Protein AF-A0A2M8IVV4-F1 (afdb_monomer)

Organism: NCBI:txid2029104

Sequence (63 aa):
RDPALAAAWFRPLQEMERQGGCVRLAAPTRFVAEYITTHLTPRLVAAYGRFDPAVRRVLVEAV

Secondary structure (DSSP, 8-state):
--HHHHHHHHTT-EEEEEETTEEEEEESSHHHHHHHHHHTHHHHHHHHHHH-TT--EEEEEE-

Solvent-accessible surface area (backbone atoms only — not comparable to full-atom values): 3551 Å² total; per-residue (Å²): 132,69,63,66,63,53,46,66,70,50,66,67,44,42,80,74,47,75,56,97,31,33,35,38,30,35,19,80,36,60,68,57,15,52,51,37,60,75,76,39,40,72,57,50,30,55,56,48,31,75,82,36,76,64,37,75,42,68,46,58,40,55,103

Radius of gyration: 11.04 Å; Cα contacts (8 Å, |Δi|>4): 86; chains: 1; bounding box: 24×29×22 Å

Nearest PDB structures (foldseek):
  4tps-assembly1_B  TM=8.550E-01  e=7.138E-03  Bacillus subtilis subsp. subtilis str. 168
  8a3v-assembly1_C  TM=8.501E-01  e=5.246E-02  Vibrio cholerae
  2wp0-assembly1_C-2  TM=8.059E-01  e=1.044E-01  Helicobacter pylori
  2wp0-assembly1_D-2  TM=8.257E-01  e=1.197E-01  Helicobacter pylori
  7ykm-assembly1_A  TM=6.730E-01  e=5.246E-02  Deinococcus radiodurans

Mean predicted aligned error: 3.77 Å

Foldseek 3Di:
DDVVVVCVLCVQWDFDDDDQLETEIEHQDPVSQVCCVPPPFVVVQVVVCVVPVSNPYYHYDYD

InterPro domains:
  IPR024633 DnaA N-terminal domain [PF11638] (8-44)
  IPR038454 DnaA, N-terminal domain superfamily [G3DSA:3.30.300.180] (2-62)

pLDDT: mean 89.61, std 7.04, range [56.59, 95.44]

Structure (mmCIF, N/CA/C/O backbone):
data_AF-A0A2M8IVV4-F1
#
_entry.id   AF-A0A2M8IVV4-F1
#
loop_
_atom_site.group_PDB
_atom_site.id
_atom_site.type_symbol
_atom_site.label_atom_id
_atom_site.label_alt_id
_atom_site.label_comp_id
_atom_site.label_asym_id
_atom_site.label_entity_id
_atom_site.label_seq_id
_atom_site.pdbx_PDB_ins_code
_atom_site.Cartn_x
_atom_site.Cartn_y
_atom_site.Cartn_z
_atom_site.occupancy
_atom_site.B_iso_or_equiv
_atom_site.auth_seq_id
_atom_site.auth_comp_id
_atom_site.auth_asym_id
_atom_site.auth_atom_id
_atom_site.pdbx_PDB_model_num
ATOM 1 N N . ARG A 1 1 ? 5.332 -17.276 -2.136 1.00 56.59 1 ARG A N 1
ATOM 2 C CA . ARG A 1 1 ? 5.310 -15.863 -2.600 1.00 56.59 1 ARG A CA 1
ATOM 3 C C . ARG A 1 1 ? 6.434 -15.144 -1.880 1.00 56.59 1 ARG A C 1
ATOM 5 O O . ARG A 1 1 ? 6.500 -15.304 -0.672 1.00 56.59 1 ARG A O 1
ATOM 12 N N . ASP A 1 2 ? 7.317 -14.465 -2.609 1.00 72.25 2 ASP A N 1
ATOM 13 C CA . ASP A 1 2 ? 8.598 -13.974 -2.090 1.00 72.25 2 ASP A CA 1
ATOM 14 C C . ASP A 1 2 ? 8.409 -12.850 -1.042 1.00 72.25 2 ASP A C 1
ATOM 16 O O . ASP A 1 2 ? 7.939 -11.760 -1.392 1.00 72.25 2 ASP A O 1
ATOM 20 N N . PRO A 1 3 ? 8.696 -13.108 0.248 1.00 71.31 3 PRO A N 1
ATOM 21 C CA . PRO A 1 3 ? 8.546 -12.114 1.304 1.00 71.31 3 PRO A CA 1
ATOM 22 C C . PRO A 1 3 ? 9.596 -11.001 1.207 1.00 71.31 3 PRO A C 1
ATOM 24 O O . PRO A 1 3 ? 9.319 -9.882 1.638 1.00 71.31 3 PRO A O 1
ATOM 27 N N . ALA A 1 4 ? 10.761 -11.268 0.608 1.00 75.00 4 ALA A N 1
ATOM 28 C CA . ALA A 1 4 ? 11.819 -10.278 0.450 1.00 75.00 4 ALA A CA 1
ATOM 29 C C . ALA A 1 4 ? 11.417 -9.218 -0.579 1.00 75.00 4 ALA A C 1
ATOM 31 O O . ALA A 1 4 ? 11.582 -8.024 -0.329 1.00 75.00 4 ALA A O 1
ATOM 32 N N . LEU A 1 5 ? 10.788 -9.637 -1.683 1.00 77.00 5 LEU A N 1
ATOM 33 C CA . LEU A 1 5 ? 10.251 -8.702 -2.672 1.00 77.00 5 LEU A CA 1
ATOM 34 C C . LEU A 1 5 ? 9.154 -7.818 -2.064 1.00 77.00 5 LEU A C 1
ATOM 36 O O . LEU A 1 5 ? 9.159 -6.608 -2.257 1.00 77.00 5 LEU A O 1
ATOM 40 N N . ALA A 1 6 ? 8.228 -8.399 -1.297 1.00 75.50 6 ALA A N 1
ATOM 41 C CA . ALA A 1 6 ? 7.190 -7.626 -0.615 1.00 75.50 6 ALA A CA 1
ATOM 42 C C . ALA A 1 6 ? 7.795 -6.600 0.360 1.00 75.50 6 ALA A C 1
ATOM 44 O O . ALA A 1 6 ? 7.423 -5.429 0.328 1.00 75.50 6 ALA A O 1
ATOM 45 N N . ALA A 1 7 ? 8.766 -7.016 1.176 1.00 77.81 7 ALA A N 1
ATOM 46 C CA . ALA A 1 7 ? 9.462 -6.121 2.092 1.00 77.81 7 ALA A CA 1
ATOM 47 C C . ALA A 1 7 ? 10.183 -4.983 1.353 1.00 77.81 7 ALA A C 1
ATOM 49 O O . ALA A 1 7 ? 10.136 -3.853 1.820 1.00 77.81 7 ALA A O 1
ATOM 50 N N . ALA A 1 8 ? 10.785 -5.239 0.188 1.00 84.75 8 ALA A N 1
ATOM 51 C CA . ALA A 1 8 ? 11.469 -4.209 -0.594 1.00 84.75 8 ALA A CA 1
ATOM 52 C C . ALA A 1 8 ? 10.533 -3.078 -1.061 1.00 84.75 8 ALA A C 1
ATOM 54 O O . ALA A 1 8 ? 10.933 -1.918 -1.047 1.00 84.75 8 ALA A O 1
ATOM 55 N N . TRP A 1 9 ? 9.284 -3.395 -1.421 1.00 86.25 9 TRP A N 1
ATOM 56 C CA . TRP A 1 9 ? 8.298 -2.395 -1.858 1.00 86.25 9 TRP A CA 1
ATOM 57 C C . TRP A 1 9 ? 7.583 -1.690 -0.703 1.00 86.25 9 TRP A C 1
ATOM 59 O O . TRP A 1 9 ? 7.180 -0.541 -0.857 1.00 86.25 9 TRP A O 1
ATOM 69 N N . PHE A 1 10 ? 7.420 -2.352 0.447 1.00 83.56 10 PHE A N 1
ATOM 70 C CA . PHE A 1 10 ? 6.702 -1.784 1.595 1.00 83.56 10 PHE A CA 1
ATOM 71 C C . PHE A 1 10 ? 7.606 -1.067 2.599 1.00 83.56 10 PHE A C 1
ATOM 73 O O . PHE A 1 10 ? 7.170 -0.107 3.220 1.00 83.56 10 PHE A O 1
ATOM 80 N N . ARG A 1 11 ? 8.867 -1.488 2.746 1.00 86.75 11 ARG A N 1
ATOM 81 C CA . ARG A 1 11 ? 9.839 -0.868 3.661 1.00 86.75 11 ARG A CA 1
ATOM 82 C C . ARG A 1 11 ? 10.068 0.633 3.437 1.00 86.75 11 ARG A C 1
ATOM 84 O O . ARG A 1 11 ? 10.254 1.314 4.440 1.00 86.75 11 ARG A O 1
ATOM 91 N N . PRO A 1 12 ? 10.097 1.167 2.201 1.00 88.31 12 PRO A N 1
ATOM 92 C CA . PRO A 1 12 ? 10.281 2.600 2.006 1.00 88.31 12 PRO A CA 1
ATOM 93 C C . PRO A 1 12 ? 8.987 3.410 2.183 1.00 88.31 12 PRO A C 1
ATOM 95 O O . PRO A 1 12 ? 9.031 4.625 2.030 1.00 88.31 12 PRO A O 1
ATOM 98 N N . LEU A 1 13 ? 7.844 2.768 2.456 1.00 90.19 13 LEU A N 1
ATOM 99 C CA . LEU A 1 13 ? 6.592 3.476 2.698 1.00 90.19 13 LEU A CA 1
ATOM 100 C C . LEU A 1 13 ? 6.529 3.975 4.133 1.00 90.19 13 LEU A C 1
ATOM 102 O O . LEU A 1 13 ? 6.812 3.230 5.071 1.00 90.19 13 LEU A O 1
ATOM 106 N N . GLN A 1 14 ? 6.076 5.210 4.300 1.00 92.88 14 GLN A N 1
ATOM 107 C CA . GLN A 1 14 ? 5.830 5.787 5.611 1.00 92.88 14 GLN A CA 1
ATOM 108 C C . GLN A 1 14 ? 4.329 5.966 5.827 1.00 92.88 14 GLN A C 1
ATOM 110 O O . GLN A 1 14 ? 3.648 6.588 5.017 1.00 92.88 14 GLN A O 1
ATOM 115 N N . GLU A 1 15 ? 3.798 5.426 6.923 1.00 93.31 15 GLU A N 1
ATOM 116 C CA . GLU A 1 15 ? 2.412 5.685 7.314 1.00 93.31 15 GLU A CA 1
ATOM 117 C C . GLU A 1 15 ? 2.273 7.141 7.766 1.00 93.31 15 GLU A C 1
ATOM 119 O O . GLU A 1 15 ? 2.960 7.583 8.686 1.00 93.31 15 GLU A O 1
ATOM 124 N N . MET A 1 16 ? 1.412 7.893 7.081 1.00 93.31 16 MET A N 1
ATOM 125 C CA . MET A 1 16 ? 1.148 9.300 7.385 1.00 93.31 16 MET A CA 1
ATOM 126 C C . MET A 1 16 ? -0.075 9.460 8.278 1.00 93.31 16 MET A C 1
ATOM 128 O O . MET A 1 16 ? -0.076 10.257 9.210 1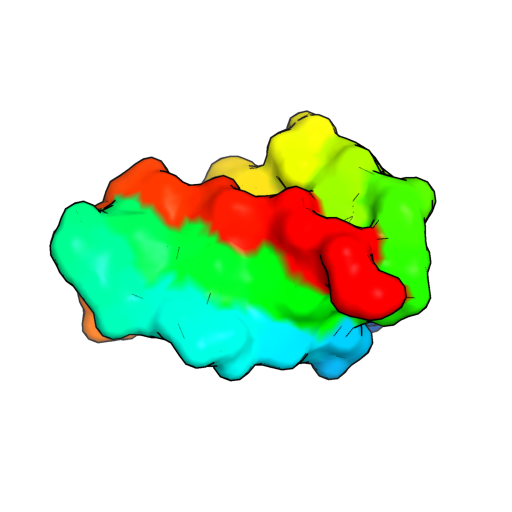.00 93.31 16 M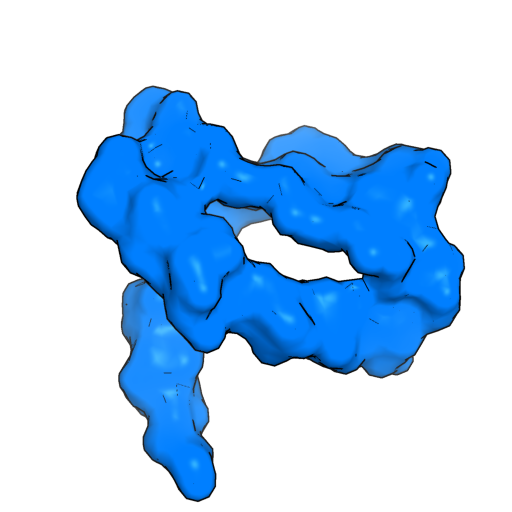ET A O 1
ATOM 132 N N . GLU A 1 17 ? -1.136 8.720 7.969 1.00 91.62 17 GLU A N 1
ATOM 133 C CA . GLU A 1 17 ? -2.399 8.801 8.687 1.00 91.62 17 GLU A CA 1
ATOM 134 C C . GLU A 1 17 ? -3.115 7.460 8.635 1.00 91.62 17 GLU A C 1
ATOM 136 O O . GLU A 1 17 ? -3.100 6.759 7.621 1.00 91.62 17 GLU A O 1
ATOM 141 N N . ARG A 1 18 ? -3.815 7.148 9.722 1.00 90.69 18 ARG A N 1
ATOM 142 C CA . ARG A 1 18 ? -4.770 6.055 9.778 1.00 90.69 18 ARG A CA 1
ATOM 143 C C . ARG A 1 18 ? -6.022 6.507 10.514 1.00 90.69 18 ARG A C 1
ATOM 145 O O . ARG A 1 18 ? -6.016 6.656 11.733 1.00 90.69 18 ARG A O 1
ATOM 152 N N . GLN A 1 19 ? -7.100 6.725 9.767 1.00 89.50 19 GLN A N 1
ATOM 153 C CA . GLN A 1 19 ? -8.375 7.182 10.314 1.00 89.50 19 GLN A CA 1
ATOM 154 C C . GLN A 1 19 ? -9.547 6.718 9.441 1.00 89.50 19 GLN A C 1
ATOM 156 O O . GLN A 1 19 ? -9.421 6.574 8.227 1.00 89.50 19 GLN A O 1
ATOM 161 N N . GLY A 1 20 ? -10.707 6.462 10.057 1.00 86.94 20 GLY A N 1
ATOM 162 C CA . GLY A 1 20 ? -11.956 6.213 9.325 1.00 86.94 20 GLY A CA 1
ATOM 163 C C . GLY A 1 20 ? -11.928 4.977 8.418 1.00 86.94 20 GLY 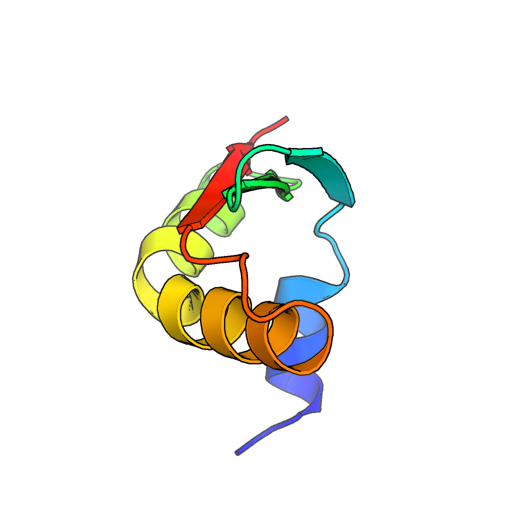A C 1
ATOM 164 O O . GLY A 1 20 ? -12.590 4.958 7.385 1.00 86.94 20 GLY A O 1
ATOM 165 N N . GLY A 1 21 ? -11.125 3.963 8.759 1.00 91.81 21 GLY A N 1
ATOM 166 C CA . GLY A 1 21 ? -10.948 2.773 7.922 1.00 91.81 21 GLY A CA 1
ATOM 167 C C . GLY A 1 21 ? -10.103 3.005 6.663 1.00 91.81 21 GLY A C 1
ATOM 168 O O . GLY A 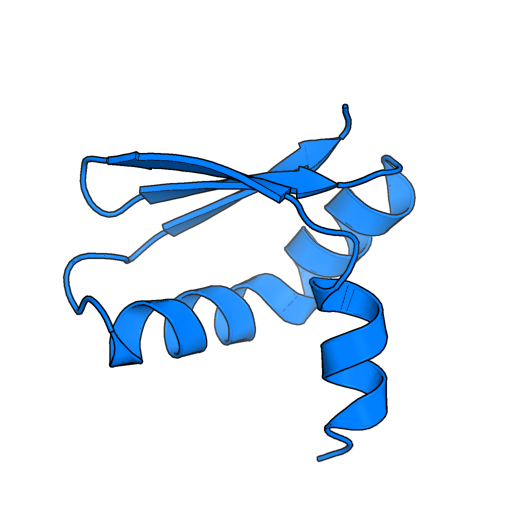1 21 ? -10.103 2.169 5.752 1.00 91.81 21 GLY A O 1
ATOM 169 N N . CYS A 1 22 ? -9.380 4.124 6.606 1.00 93.50 22 CYS A N 1
ATOM 170 C CA . CYS A 1 22 ? -8.438 4.460 5.552 1.00 93.50 22 CYS A CA 1
ATOM 171 C C . CYS A 1 22 ? -7.031 4.643 6.128 1.00 93.50 22 CYS A C 1
ATOM 173 O O . CYS A 1 22 ? -6.857 5.227 7.198 1.00 93.50 22 CYS A O 1
ATOM 175 N N . VAL A 1 23 ? -6.029 4.160 5.399 1.00 94.81 23 VAL A N 1
ATOM 176 C CA . VAL A 1 23 ? -4.613 4.411 5.686 1.00 94.81 23 VAL A CA 1
ATOM 177 C C . VAL A 1 23 ? -4.012 5.219 4.547 1.00 94.81 23 VAL A C 1
ATOM 179 O O . VAL A 1 23 ? -4.218 4.868 3.386 1.00 94.81 23 VAL A O 1
ATOM 182 N N . ARG A 1 24 ? -3.265 6.275 4.868 1.00 94.81 24 ARG A N 1
ATOM 183 C CA . ARG A 1 24 ? -2.465 7.052 3.916 1.00 94.81 24 ARG A CA 1
ATOM 184 C C . ARG A 1 24 ? -0.989 6.725 4.097 1.00 94.81 24 ARG A C 1
ATOM 186 O O . ARG A 1 24 ? -0.459 6.825 5.204 1.00 94.81 24 ARG A O 1
ATOM 193 N N . LEU A 1 25 ? -0.344 6.333 3.005 1.00 95.44 25 LEU A N 1
ATOM 194 C CA . LEU A 1 25 ? 1.070 5.991 2.938 1.00 95.44 25 LEU A CA 1
ATOM 195 C C . LEU A 1 25 ? 1.801 6.973 2.024 1.00 95.44 25 LEU A C 1
ATOM 197 O O . LEU A 1 25 ? 1.374 7.203 0.895 1.00 95.44 25 LEU A O 1
ATOM 201 N N . ALA A 1 26 ? 2.931 7.483 2.490 1.00 95.44 26 ALA A N 1
ATOM 202 C CA . ALA A 1 26 ? 3.895 8.216 1.690 1.00 95.44 26 ALA A CA 1
ATOM 203 C C . ALA A 1 26 ? 4.846 7.240 0.994 1.00 95.44 26 ALA A C 1
ATOM 205 O O . ALA A 1 26 ? 5.477 6.405 1.646 1.00 95.44 26 ALA A O 1
ATOM 206 N N . ALA A 1 27 ? 4.966 7.361 -0.321 1.00 94.94 27 ALA A N 1
ATOM 207 C CA . ALA A 1 27 ? 5.962 6.686 -1.134 1.00 94.94 27 ALA A CA 1
ATOM 208 C C . ALA A 1 27 ? 7.109 7.646 -1.488 1.00 94.94 27 ALA A C 1
ATOM 210 O O . ALA A 1 27 ? 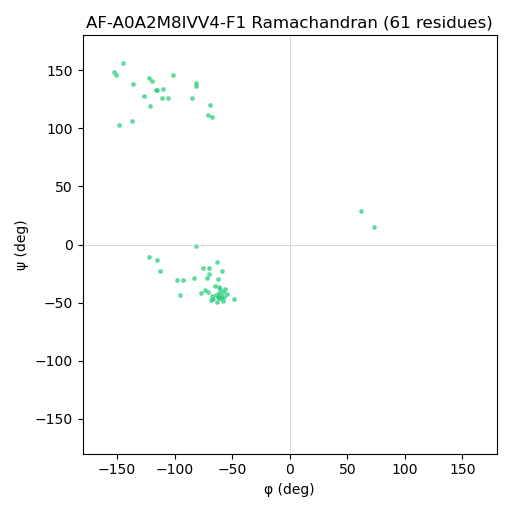6.863 8.823 -1.743 1.00 94.94 27 ALA A O 1
ATOM 211 N N . PRO A 1 28 ? 8.354 7.148 -1.593 1.00 93.06 28 PRO A N 1
ATOM 212 C CA . PRO A 1 28 ? 9.523 7.989 -1.866 1.00 93.06 28 PRO A CA 1
ATOM 213 C C . PRO A 1 28 ? 9.554 8.552 -3.292 1.00 93.06 28 PRO A C 1
ATOM 215 O O . PRO A 1 28 ? 10.293 9.488 -3.570 1.00 93.06 28 PRO A O 1
ATOM 218 N N . THR A 1 29 ? 8.827 7.938 -4.232 1.00 94.56 29 THR A N 1
ATOM 219 C CA . THR A 1 29 ? 8.734 8.404 -5.618 1.00 94.56 29 THR A CA 1
ATOM 220 C C . THR A 1 29 ? 7.339 8.151 -6.173 1.00 94.56 29 THR A C 1
ATOM 222 O O . THR A 1 29 ? 6.641 7.217 -5.762 1.00 94.56 29 THR A O 1
ATOM 225 N N . ARG A 1 30 ? 6.959 8.936 -7.186 1.00 93.69 30 ARG A N 1
ATOM 226 C CA . ARG A 1 30 ? 5.705 8.747 -7.927 1.00 93.69 30 ARG A CA 1
ATOM 227 C C . ARG A 1 30 ? 5.592 7.363 -8.561 1.00 93.69 30 ARG A C 1
ATOM 229 O O . ARG A 1 30 ? 4.535 6.748 -8.482 1.00 93.69 30 ARG A O 1
ATOM 236 N N . PHE A 1 31 ? 6.685 6.848 -9.120 1.00 93.25 31 PHE A N 1
ATOM 237 C CA . PHE A 1 31 ? 6.710 5.506 -9.702 1.00 93.25 31 PHE A CA 1
ATOM 238 C C . PHE A 1 31 ? 6.375 4.429 -8.663 1.00 93.25 31 PHE A C 1
ATOM 240 O O . PHE A 1 31 ? 5.570 3.540 -8.927 1.00 93.25 31 PHE A O 1
ATOM 247 N N . VAL A 1 32 ? 6.947 4.530 -7.458 1.00 92.25 32 VAL A N 1
ATOM 248 C CA . VAL A 1 32 ? 6.651 3.599 -6.360 1.00 92.25 32 VAL A CA 1
ATOM 249 C C . VAL A 1 32 ? 5.182 3.714 -5.941 1.00 92.25 32 VAL A C 1
ATOM 251 O O . VAL A 1 32 ? 4.517 2.688 -5.799 1.00 92.25 32 VAL A O 1
ATOM 254 N N . ALA A 1 33 ? 4.653 4.937 -5.818 1.00 94.19 33 ALA A N 1
ATOM 255 C CA . ALA A 1 33 ? 3.244 5.166 -5.496 1.00 94.19 33 ALA A CA 1
ATOM 256 C C . ALA A 1 33 ? 2.300 4.520 -6.526 1.00 94.19 33 ALA A C 1
ATOM 258 O O . ALA A 1 33 ? 1.387 3.782 -6.151 1.00 94.19 33 ALA A O 1
ATOM 259 N N . GLU A 1 34 ? 2.545 4.738 -7.821 1.00 94.44 34 GLU A N 1
ATOM 260 C CA . GLU A 1 34 ? 1.726 4.206 -8.916 1.00 94.44 34 GLU A CA 1
ATOM 261 C C . GLU A 1 34 ? 1.832 2.679 -9.012 1.00 94.44 34 GLU A C 1
ATOM 263 O O . GLU A 1 34 ? 0.811 1.992 -9.118 1.00 94.44 34 GLU A O 1
ATOM 268 N N . TYR A 1 35 ? 3.043 2.126 -8.903 1.00 93.19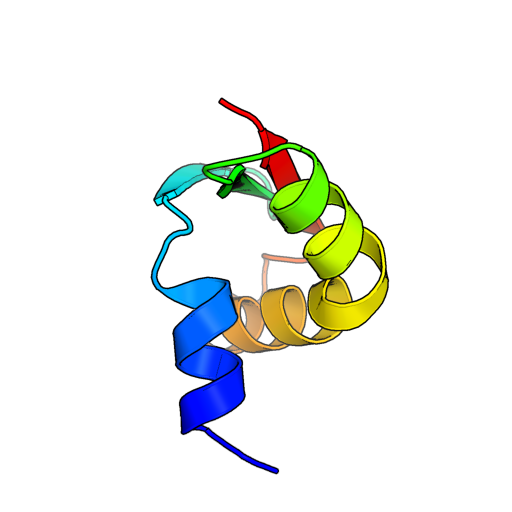 35 TYR A N 1
ATOM 269 C CA . TYR A 1 35 ? 3.265 0.681 -8.942 1.00 93.19 35 TYR A CA 1
ATOM 270 C C . TYR A 1 35 ? 2.542 -0.030 -7.794 1.00 93.19 35 TYR A C 1
ATOM 272 O O . TYR A 1 35 ? 1.848 -1.029 -8.002 1.00 93.19 35 TYR A O 1
ATOM 280 N N . ILE A 1 36 ? 2.656 0.499 -6.574 1.00 92.50 36 ILE A N 1
ATOM 281 C CA . ILE A 1 36 ? 1.992 -0.074 -5.403 1.00 92.50 36 ILE A CA 1
ATOM 282 C C . ILE A 1 36 ? 0.480 0.062 -5.529 1.00 92.50 36 ILE A C 1
ATOM 284 O O . ILE A 1 36 ? -0.228 -0.929 -5.335 1.00 92.50 36 ILE A O 1
ATOM 288 N N . THR A 1 37 ? -0.002 1.247 -5.905 1.00 92.62 37 THR A N 1
ATOM 289 C CA . THR A 1 37 ? -1.431 1.507 -6.113 1.00 92.62 37 THR A CA 1
ATOM 290 C C . THR A 1 37 ? -2.032 0.514 -7.111 1.00 92.62 37 THR A C 1
ATOM 292 O O . THR A 1 37 ? -3.092 -0.062 -6.856 1.00 92.62 37 THR A O 1
ATOM 295 N N . THR A 1 38 ? -1.314 0.242 -8.201 1.00 93.25 38 THR A N 1
ATOM 296 C CA . THR A 1 38 ? -1.774 -0.625 -9.295 1.00 93.25 38 THR A CA 1
ATOM 297 C C . THR A 1 38 ? -1.677 -2.114 -8.957 1.00 93.25 38 THR A C 1
ATOM 299 O O . THR A 1 38 ? -2.589 -2.880 -9.263 1.00 93.25 38 THR A O 1
ATOM 302 N N . HIS A 1 39 ? -0.588 -2.557 -8.319 1.00 91.62 39 HIS A N 1
ATOM 303 C CA . HIS A 1 39 ? -0.277 -3.989 -8.201 1.00 91.62 39 HIS A CA 1
ATOM 304 C C . HIS A 1 39 ? -0.351 -4.550 -6.776 1.00 91.62 39 HIS A C 1
ATOM 306 O O . HIS A 1 39 ? -0.497 -5.763 -6.591 1.00 91.62 39 HIS A O 1
ATOM 312 N N . LEU A 1 40 ? -0.212 -3.705 -5.753 1.00 91.25 40 LEU A N 1
ATOM 313 C CA . LEU A 1 40 ? 0.023 -4.135 -4.372 1.00 91.25 40 LEU A CA 1
ATOM 314 C C . LEU A 1 40 ? -1.039 -3.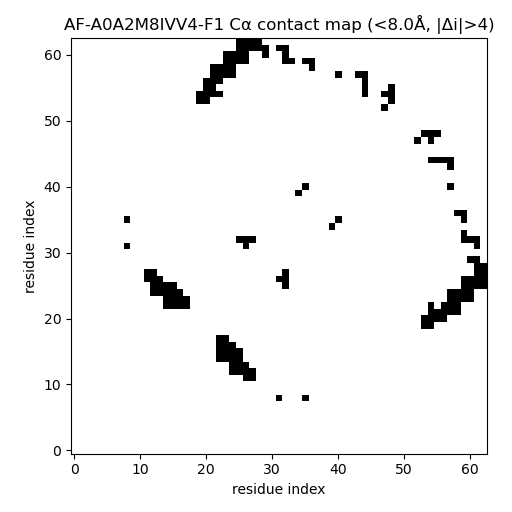647 -3.375 1.00 91.25 40 LEU A C 1
ATOM 316 O O . LEU A 1 40 ? -1.100 -4.201 -2.276 1.00 91.25 40 LEU A O 1
ATOM 320 N N . THR A 1 41 ? -1.936 -2.733 -3.756 1.00 91.50 41 THR A N 1
ATOM 321 C CA . THR A 1 41 ? -3.051 -2.257 -2.910 1.00 91.50 41 THR A CA 1
ATOM 322 C C . THR A 1 41 ? -3.860 -3.377 -2.250 1.00 91.50 41 THR A C 1
ATOM 324 O O . THR A 1 41 ? -4.042 -3.323 -1.032 1.00 91.50 41 THR A O 1
ATOM 327 N N . PRO A 1 42 ? -4.288 -4.451 -2.953 1.00 91.12 42 PRO A N 1
ATOM 328 C CA . PRO A 1 42 ? -5.056 -5.520 -2.308 1.00 91.12 42 PRO A CA 1
ATOM 329 C C . PRO A 1 42 ? -4.266 -6.235 -1.204 1.00 91.12 42 PRO A C 1
ATOM 331 O O . PRO A 1 42 ? -4.835 -6.715 -0.226 1.00 91.12 42 PRO A O 1
ATOM 334 N N . ARG A 1 43 ? -2.934 -6.299 -1.343 1.00 90.38 43 ARG A N 1
ATOM 335 C CA . ARG A 1 43 ? -2.049 -6.898 -0.335 1.00 90.38 43 ARG A CA 1
ATOM 336 C C . ARG A 1 43 ? -1.904 -5.993 0.881 1.00 90.38 43 ARG A C 1
ATOM 338 O O . ARG A 1 43 ? -1.895 -6.515 1.989 1.00 90.38 43 ARG A O 1
ATOM 345 N N . LEU A 1 44 ? -1.820 -4.678 0.674 1.00 90.94 44 LEU A N 1
ATOM 346 C CA . LEU A 1 44 ? -1.777 -3.696 1.757 1.00 90.94 44 LEU A CA 1
ATOM 347 C C . LEU A 1 44 ? -3.069 -3.721 2.571 1.00 90.94 44 LEU A C 1
ATOM 349 O O . LEU A 1 44 ? -3.009 -3.886 3.784 1.00 90.94 44 LEU A O 1
ATOM 353 N N . VAL A 1 45 ? -4.232 -3.671 1.914 1.00 92.88 45 VAL A N 1
ATOM 354 C CA . VAL A 1 45 ? -5.533 -3.762 2.600 1.00 92.88 45 VAL A CA 1
ATOM 355 C C . VAL A 1 45 ? -5.636 -5.060 3.406 1.00 92.88 45 VAL A C 1
ATOM 357 O O . VAL A 1 45 ? -6.016 -5.028 4.571 1.00 92.88 45 VAL A O 1
ATOM 360 N N . ALA A 1 46 ? -5.237 -6.201 2.834 1.00 91.75 46 ALA A N 1
ATOM 361 C CA . ALA A 1 46 ? -5.248 -7.475 3.553 1.00 91.75 46 ALA A CA 1
ATOM 362 C C . ALA A 1 46 ? -4.263 -7.515 4.736 1.00 91.75 46 ALA A C 1
ATOM 364 O O . ALA A 1 46 ? -4.557 -8.146 5.749 1.00 91.75 46 ALA A O 1
ATOM 365 N N . ALA A 1 47 ? -3.097 -6.872 4.621 1.00 89.81 47 ALA A N 1
ATOM 366 C CA . ALA A 1 47 ? -2.122 -6.787 5.704 1.00 89.81 47 ALA A CA 1
ATOM 367 C C . ALA A 1 47 ? -2.645 -5.920 6.856 1.00 89.81 47 ALA A C 1
ATOM 369 O O . ALA A 1 47 ? -2.638 -6.375 7.996 1.00 89.81 47 ALA A O 1
ATOM 370 N N . TYR A 1 48 ? -3.175 -4.732 6.554 1.00 91.44 48 TYR A N 1
ATOM 371 C CA . TYR A 1 48 ? -3.810 -3.863 7.546 1.00 91.44 48 TYR A CA 1
ATOM 372 C C . TYR A 1 48 ? -5.027 -4.520 8.194 1.00 91.44 48 TYR A C 1
ATOM 374 O O . TYR A 1 48 ? -5.149 -4.493 9.414 1.00 91.44 48 TYR A O 1
ATOM 382 N N . GLY A 1 49 ? -5.860 -5.198 7.402 1.00 91.06 49 GLY A N 1
ATOM 383 C CA . GLY A 1 49 ? -7.054 -5.903 7.869 1.00 91.06 49 GLY A CA 1
ATOM 384 C C . GLY A 1 49 ? -6.789 -6.991 8.914 1.00 91.06 49 GLY A C 1
ATOM 385 O O . GLY A 1 49 ? -7.683 -7.321 9.686 1.00 91.06 49 GLY A O 1
ATOM 386 N N . ARG A 1 50 ? -5.565 -7.537 8.977 1.00 90.62 50 ARG A N 1
ATOM 387 C CA . ARG A 1 50 ? -5.166 -8.496 10.025 1.00 90.62 50 ARG A CA 1
ATOM 388 C C . ARG A 1 50 ? -4.992 -7.845 11.394 1.00 90.62 50 ARG A C 1
ATOM 390 O O . ARG A 1 50 ? -5.164 -8.526 12.397 1.00 90.62 50 ARG A O 1
ATOM 397 N N . PHE A 1 51 ? -4.634 -6.565 11.428 1.00 89.56 51 PHE A N 1
ATOM 398 C CA . PHE A 1 51 ? -4.462 -5.797 12.662 1.00 89.56 51 PHE A CA 1
ATOM 399 C C . PHE A 1 51 ? -5.697 -4.954 12.980 1.00 89.56 51 PHE A C 1
ATOM 401 O O . PHE A 1 51 ? -5.986 -4.702 14.145 1.00 89.56 51 PHE A O 1
ATOM 408 N N . ASP A 1 52 ? -6.420 -4.519 11.949 1.00 89.94 52 ASP A N 1
ATOM 409 C CA . ASP A 1 52 ? -7.614 -3.695 12.067 1.00 89.94 52 ASP A CA 1
ATOM 410 C C . ASP A 1 52 ? -8.608 -3.976 10.938 1.00 89.94 52 ASP A C 1
ATOM 412 O O . ASP A 1 52 ? -8.446 -3.488 9.813 1.00 89.94 52 ASP A O 1
ATOM 416 N N . PRO A 1 53 ? -9.672 -4.734 11.248 1.00 90.75 53 PRO A N 1
ATOM 417 C CA . PRO A 1 53 ? -10.721 -5.078 10.295 1.00 90.75 53 PRO A CA 1
ATOM 418 C C . PRO A 1 53 ? -11.512 -3.877 9.749 1.00 90.75 53 PRO A C 1
ATOM 420 O O . PRO A 1 53 ? -12.240 -4.027 8.758 1.00 90.75 53 PRO A O 1
ATOM 423 N N . ALA A 1 54 ? -11.417 -2.701 10.381 1.00 92.44 54 ALA A N 1
ATOM 424 C CA . ALA A 1 54 ? -12.059 -1.485 9.895 1.00 92.44 54 ALA A CA 1
ATOM 425 C C . ALA A 1 54 ? -11.314 -0.885 8.695 1.00 92.44 54 ALA A C 1
ATOM 427 O O . ALA A 1 54 ? -11.922 -0.147 7.920 1.00 92.44 54 ALA A O 1
ATOM 428 N N . VAL A 1 55 ? -10.033 -1.218 8.489 1.00 94.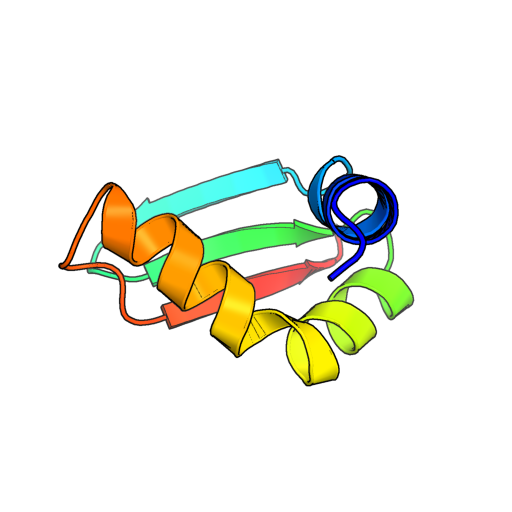31 55 VAL A N 1
ATOM 429 C CA . VAL A 1 55 ? -9.276 -0.735 7.330 1.00 94.31 55 VAL A CA 1
ATOM 430 C C . VAL A 1 55 ? -9.774 -1.416 6.058 1.00 94.31 55 VAL A C 1
ATOM 432 O O . VAL A 1 55 ? -9.574 -2.608 5.832 1.00 94.31 55 VAL A O 1
ATOM 435 N N . ARG A 1 56 ? -10.418 -0.632 5.192 1.00 92.88 56 ARG A N 1
ATOM 436 C CA . ARG A 1 56 ? -10.942 -1.075 3.889 1.00 92.88 56 ARG A CA 1
ATOM 437 C C . ARG A 1 56 ? -10.259 -0.394 2.715 1.00 92.88 56 ARG A C 1
ATOM 439 O O . ARG A 1 56 ? -10.415 -0.840 1.580 1.00 92.88 56 ARG A O 1
ATOM 446 N N . ARG A 1 57 ? -9.506 0.675 2.974 1.00 93.50 57 ARG A N 1
ATOM 447 C CA . ARG A 1 57 ? -8.852 1.483 1.949 1.00 93.50 57 ARG A CA 1
ATOM 448 C C . ARG A 1 57 ? -7.424 1.812 2.359 1.00 93.50 57 ARG A C 1
ATOM 450 O O . ARG A 1 57 ? -7.164 2.149 3.509 1.00 93.50 57 ARG A O 1
ATOM 457 N N . VAL A 1 58 ? -6.517 1.733 1.394 1.00 94.56 58 VAL A N 1
ATOM 458 C CA . VAL A 1 58 ? -5.144 2.220 1.524 1.00 94.56 58 VAL A CA 1
ATOM 459 C C . VAL A 1 58 ? -4.888 3.152 0.349 1.00 94.56 58 VAL A C 1
ATOM 461 O O . VAL A 1 58 ? -5.157 2.785 -0.794 1.00 94.56 58 VAL A O 1
ATOM 464 N N . LEU A 1 59 ? -4.425 4.359 0.645 1.00 94.38 59 LEU A N 1
ATOM 465 C CA . LEU A 1 59 ? -4.042 5.383 -0.316 1.00 94.38 59 LEU A CA 1
ATOM 466 C C . LEU A 1 59 ? -2.527 5.536 -0.259 1.00 94.38 59 LEU A C 1
ATOM 468 O O . LEU A 1 59 ? -1.957 5.588 0.830 1.00 94.38 59 LEU A O 1
ATOM 472 N N . VAL A 1 60 ? -1.884 5.579 -1.422 1.00 94.75 60 VAL A N 1
ATOM 473 C CA . VAL A 1 60 ? -0.434 5.747 -1.530 1.00 94.75 60 VAL A CA 1
ATOM 474 C C . VAL A 1 60 ? -0.156 6.992 -2.354 1.00 94.75 60 VAL A C 1
ATOM 476 O O . VAL A 1 60 ? -0.560 7.073 -3.511 1.00 94.75 60 VAL A O 1
ATOM 479 N N . GLU A 1 61 ? 0.526 7.955 -1.749 1.00 94.69 61 GLU A N 1
ATOM 480 C CA . GLU A 1 61 ? 0.833 9.259 -2.333 1.00 94.69 61 GLU A CA 1
ATOM 481 C C . GLU A 1 61 ? 2.351 9.456 -2.341 1.00 94.69 61 GLU A C 1
ATOM 483 O O . GLU A 1 61 ? 3.040 9.002 -1.432 1.00 94.69 61 GLU A O 1
ATOM 488 N N . ALA A 1 62 ? 2.897 10.088 -3.379 1.00 92.56 62 ALA A N 1
ATOM 489 C CA . ALA A 1 62 ? 4.315 10.441 -3.390 1.00 92.56 62 ALA A CA 1
ATOM 490 C C . ALA A 1 62 ? 4.545 11.731 -2.594 1.00 92.56 62 ALA A C 1
ATOM 492 O O . ALA A 1 62 ? 3.743 12.660 -2.714 1.00 92.56 62 ALA A O 1
ATOM 493 N N . VAL A 1 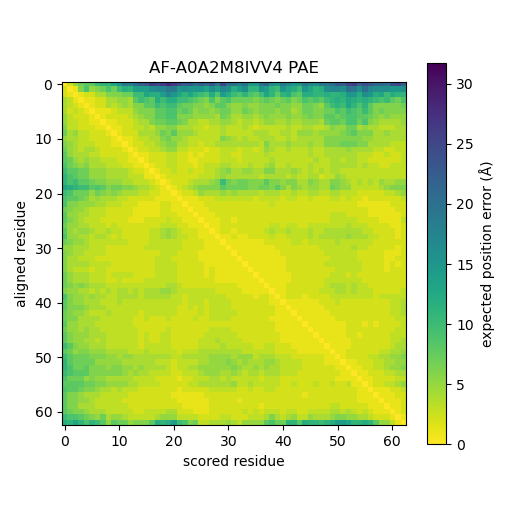63 ? 5.628 11.767 -1.815 1.00 85.50 63 VAL A N 1
ATOM 494 C CA . VAL A 1 63 ? 6.073 12.939 -1.038 1.00 85.50 63 VAL A CA 1
ATOM 495 C C . VAL A 1 63 ? 7.255 13.652 -1.674 1.00 85.50 63 VAL A C 1
ATOM 497 O O . VAL A 1 63 ? 8.017 12.989 -2.415 1.00 85.50 63 VAL A O 1
#